Protein AF-A0A2S6FZC3-F1 (afdb_monomer_lite)

Sequence (114 aa):
MYNTEVSIAFKNADNTITKIDTNIFELKQLDKKYLDGTIIINKNKKFLCISMKCPFCNKLHSYNYKLKEVLCKDLIIGGCKNSGNFILLIGKKEMVYSIIKERRHINNQIYSTI

Radius of gyration: 14.35 Å; chains: 1; bounding box: 33×35×38 Å

Organism: NCBI:txid1121295

Foldseek 3Di:
DQDQWKKKWFADLVRDIDIDIDGVVCVQVCCVPPFCWGWDQDPVQQKIKTWGQASPPRDIDIDIDRVCCLRVDQKDFDADPVPRHTGMIMHHPVVVVVVVVVVVVVVCVVVVVD

Structure (mmCIF, N/CA/C/O backbone):
data_AF-A0A2S6FZC3-F1
#
_entry.id   AF-A0A2S6FZC3-F1
#
loop_
_atom_site.group_PDB
_atom_site.id
_atom_site.type_symbol
_atom_site.label_atom_id
_atom_site.label_alt_id
_atom_site.label_comp_id
_atom_site.label_asym_id
_atom_site.label_entity_id
_atom_site.label_seq_id
_atom_site.pdbx_PDB_ins_code
_atom_site.Cartn_x
_atom_site.Cartn_y
_atom_site.Cartn_z
_atom_site.occupancy
_atom_site.B_iso_or_equiv
_atom_site.auth_seq_id
_atom_site.auth_comp_id
_atom_site.auth_asym_id
_atom_site.auth_atom_id
_atom_site.pdbx_PDB_model_num
ATOM 1 N N . MET A 1 1 ? -19.109 -1.306 13.378 1.00 50.56 1 MET A N 1
ATOM 2 C CA . MET A 1 1 ? -17.656 -1.480 13.615 1.00 50.56 1 MET A CA 1
ATOM 3 C C . MET A 1 1 ? -16.946 -1.361 12.273 1.00 50.56 1 MET A C 1
ATOM 5 O O . MET A 1 1 ? -17.428 -1.961 11.324 1.00 50.56 1 MET A O 1
ATOM 9 N N . TYR A 1 2 ? -15.879 -0.566 12.154 1.00 65.94 2 TYR A N 1
ATOM 10 C CA . TYR A 1 2 ? -15.069 -0.541 10.926 1.00 65.94 2 TYR A CA 1
ATOM 11 C C . TYR A 1 2 ? -14.063 -1.694 10.980 1.00 65.94 2 TYR A C 1
ATOM 13 O O . TYR A 1 2 ? -13.345 -1.799 11.975 1.00 65.94 2 TYR A O 1
ATOM 21 N N . ASN A 1 3 ? -14.008 -2.543 9.945 1.00 81.31 3 ASN A N 1
ATOM 22 C CA . ASN A 1 3 ? -12.919 -3.511 9.835 1.00 81.31 3 ASN A CA 1
ATOM 23 C C . ASN A 1 3 ? -11.613 -2.738 9.598 1.00 81.31 3 ASN A C 1
ATOM 25 O O . ASN A 1 3 ? -11.565 -1.866 8.734 1.00 81.31 3 ASN A O 1
ATOM 29 N N . THR A 1 4 ? -10.598 -3.009 10.413 1.00 89.50 4 THR A N 1
ATOM 30 C CA . THR A 1 4 ? -9.278 -2.359 10.357 1.00 89.50 4 THR A CA 1
ATOM 31 C C . THR A 1 4 ? -8.168 -3.325 9.960 1.00 89.50 4 THR A C 1
ATOM 33 O O . THR A 1 4 ? -7.006 -2.922 9.890 1.00 89.50 4 THR A O 1
ATOM 36 N N . GLU A 1 5 ? -8.526 -4.578 9.683 1.00 93.62 5 GLU A N 1
ATOM 37 C CA . GLU A 1 5 ? -7.653 -5.559 9.060 1.00 93.62 5 GLU A CA 1
ATOM 38 C C . GLU A 1 5 ? -7.349 -5.136 7.626 1.00 93.62 5 GLU A C 1
ATOM 40 O O . GLU A 1 5 ? -8.238 -4.772 6.853 1.00 93.62 5 GLU A O 1
ATOM 45 N N . VAL A 1 6 ? -6.072 -5.188 7.274 1.00 94.25 6 VAL A N 1
ATOM 46 C CA . VAL A 1 6 ? -5.580 -4.890 5.937 1.00 94.25 6 VAL A CA 1
ATOM 47 C C . VAL A 1 6 ? -4.508 -5.905 5.572 1.00 94.25 6 VAL A C 1
ATOM 49 O O . VAL A 1 6 ? -3.731 -6.363 6.412 1.00 94.25 6 VAL A O 1
ATOM 52 N N . SER A 1 7 ? -4.431 -6.230 4.292 1.00 95.19 7 SER A N 1
ATOM 53 C CA . SER A 1 7 ? -3.257 -6.864 3.714 1.00 95.19 7 SER A CA 1
ATOM 54 C C . SER A 1 7 ? -2.474 -5.804 2.955 1.00 95.19 7 SER A C 1
ATOM 56 O O . SER A 1 7 ? -3.053 -4.997 2.224 1.00 95.19 7 SER A O 1
ATOM 58 N N . ILE A 1 8 ? -1.162 -5.787 3.149 1.00 94.12 8 ILE A N 1
ATOM 59 C CA . ILE A 1 8 ? -0.228 -4.956 2.397 1.00 94.12 8 ILE A CA 1
ATOM 60 C C . ILE A 1 8 ? 0.742 -5.876 1.668 1.00 94.12 8 ILE A C 1
ATOM 62 O O . ILE A 1 8 ? 1.237 -6.853 2.233 1.00 94.12 8 ILE A O 1
ATOM 66 N N . ALA A 1 9 ? 1.019 -5.573 0.408 1.00 93.62 9 ALA A N 1
ATOM 67 C CA . ALA A 1 9 ? 2.058 -6.248 -0.343 1.00 93.62 9 ALA A CA 1
ATOM 68 C C . ALA A 1 9 ? 2.911 -5.244 -1.096 1.00 93.62 9 ALA A C 1
ATOM 70 O O . ALA A 1 9 ? 2.405 -4.248 -1.607 1.00 93.62 9 ALA A O 1
ATOM 71 N N . PHE A 1 10 ? 4.203 -5.508 -1.188 1.00 91.38 10 PHE A N 1
ATOM 72 C CA . PHE A 1 10 ? 5.119 -4.660 -1.930 1.00 91.38 10 PHE A CA 1
ATOM 73 C C . PHE A 1 10 ? 6.185 -5.489 -2.618 1.00 91.38 10 PHE A C 1
ATOM 75 O O . PHE A 1 10 ? 6.500 -6.611 -2.213 1.00 91.38 10 PHE A O 1
ATOM 82 N N . LYS A 1 11 ? 6.699 -4.927 -3.707 1.00 88.88 11 LYS A N 1
ATOM 83 C CA . LYS A 1 11 ? 7.721 -5.568 -4.516 1.00 88.88 11 LYS A CA 1
ATOM 84 C C . LYS A 1 11 ? 9.107 -5.187 -4.008 1.00 88.88 11 LYS A C 1
ATOM 86 O O . LYS A 1 11 ? 9.399 -4.003 -3.837 1.00 88.88 11 LYS A O 1
ATOM 91 N N . ASN A 1 12 ? 9.932 -6.198 -3.780 1.00 85.44 12 ASN A N 1
ATOM 92 C CA . ASN A 1 12 ? 11.305 -6.058 -3.319 1.00 85.44 12 ASN A CA 1
ATOM 93 C C . ASN A 1 12 ? 12.255 -5.830 -4.507 1.00 85.44 12 ASN A C 1
ATOM 95 O O . ASN A 1 12 ? 11.881 -6.003 -5.671 1.00 85.44 12 ASN A O 1
ATOM 99 N N . ALA A 1 13 ? 13.501 -5.453 -4.211 1.00 82.19 13 ALA A N 1
ATOM 100 C CA . ALA A 1 13 ? 14.536 -5.235 -5.224 1.00 82.19 13 ALA A CA 1
ATOM 101 C C . ALA A 1 13 ? 14.891 -6.507 -6.020 1.00 82.19 13 ALA A C 1
ATOM 103 O O . ALA A 1 13 ? 15.224 -6.418 -7.196 1.00 82.19 13 ALA A O 1
ATOM 104 N N . ASP A 1 14 ? 14.755 -7.686 -5.412 1.00 83.12 14 ASP A N 1
ATOM 105 C CA . ASP A 1 14 ? 14.966 -9.001 -6.037 1.00 83.12 14 ASP A CA 1
ATOM 106 C C . ASP A 1 14 ? 13.750 -9.495 -6.852 1.00 83.12 14 ASP A C 1
ATOM 108 O O . ASP A 1 14 ? 13.656 -10.671 -7.199 1.00 83.12 14 ASP A O 1
ATOM 112 N N . ASN A 1 15 ? 12.792 -8.607 -7.146 1.00 76.06 15 ASN A N 1
ATOM 113 C CA . ASN A 1 15 ? 11.514 -8.900 -7.799 1.00 76.06 15 ASN A CA 1
ATOM 114 C C . ASN A 1 15 ? 10.557 -9.829 -7.029 1.00 76.06 15 ASN A C 1
ATOM 116 O O . ASN A 1 15 ? 9.456 -10.087 -7.536 1.00 76.06 15 ASN A O 1
ATOM 120 N N . THR A 1 16 ? 10.893 -10.275 -5.817 1.00 86.50 16 THR A N 1
ATOM 121 C CA . THR A 1 16 ? 9.951 -11.008 -4.964 1.00 86.50 16 THR A CA 1
ATOM 122 C C . THR A 1 16 ? 8.881 -10.072 -4.398 1.00 86.50 16 THR A C 1
ATOM 124 O O . THR A 1 16 ? 8.999 -8.843 -4.433 1.00 86.50 16 THR A O 1
ATOM 127 N N . ILE A 1 17 ? 7.782 -10.653 -3.911 1.00 89.69 17 ILE A N 1
ATOM 128 C CA . ILE A 1 17 ? 6.682 -9.906 -3.297 1.00 89.69 17 ILE A CA 1
ATOM 129 C C . ILE A 1 17 ? 6.593 -10.308 -1.831 1.00 89.69 17 ILE A C 1
ATOM 131 O O . ILE A 1 17 ? 6.304 -11.464 -1.518 1.00 89.69 17 ILE A O 1
ATOM 135 N N . THR A 1 18 ? 6.769 -9.336 -0.943 1.00 90.75 18 THR A N 1
ATOM 136 C CA . THR A 1 18 ? 6.461 -9.495 0.480 1.00 90.75 18 THR A CA 1
ATOM 137 C C . THR A 1 18 ? 4.991 -9.160 0.694 1.00 90.75 18 THR A C 1
ATOM 139 O O . THR A 1 18 ? 4.542 -8.094 0.276 1.00 90.75 18 THR A O 1
ATOM 142 N N . LYS A 1 19 ? 4.236 -10.050 1.349 1.00 92.88 19 LYS A N 1
ATOM 143 C CA . LYS A 1 19 ? 2.831 -9.837 1.738 1.00 92.88 19 LYS A CA 1
ATOM 144 C C . LYS A 1 19 ? 2.686 -9.979 3.246 1.00 92.88 19 LYS A C 1
ATOM 146 O O . LYS A 1 19 ? 3.180 -10.948 3.818 1.00 92.88 19 LYS A O 1
ATOM 151 N N . ILE A 1 20 ? 1.975 -9.049 3.869 1.00 93.56 20 ILE A N 1
ATOM 152 C CA . ILE A 1 20 ? 1.783 -8.985 5.318 1.00 93.56 20 ILE A CA 1
ATOM 153 C C . ILE A 1 20 ? 0.305 -8.710 5.597 1.00 93.56 20 ILE A C 1
ATOM 155 O O . ILE A 1 20 ? -0.264 -7.767 5.051 1.00 93.56 20 ILE A O 1
ATOM 159 N N . ASP A 1 21 ? -0.307 -9.537 6.442 1.00 94.12 21 ASP A N 1
ATOM 160 C CA . ASP A 1 21 ? -1.670 -9.335 6.943 1.00 94.12 21 ASP A CA 1
ATOM 161 C C . ASP A 1 21 ? -1.564 -8.747 8.356 1.00 94.12 21 ASP A C 1
ATOM 163 O O . ASP A 1 21 ? -0.838 -9.288 9.190 1.00 94.12 21 ASP A O 1
ATOM 167 N N . THR A 1 22 ? -2.213 -7.613 8.615 1.00 92.94 22 THR A N 1
ATOM 168 C CA . THR A 1 22 ? -2.072 -6.875 9.882 1.00 92.94 22 THR A CA 1
ATOM 169 C C . THR A 1 22 ? -3.225 -5.885 10.078 1.00 92.94 22 THR A C 1
ATOM 171 O O . THR A 1 22 ? -4.152 -5.813 9.271 1.00 92.94 22 THR A O 1
ATOM 174 N N . ASN A 1 23 ? -3.185 -5.097 11.148 1.00 91.56 23 ASN A N 1
ATOM 175 C CA . ASN A 1 23 ? -4.060 -3.951 11.328 1.00 91.56 23 ASN A CA 1
ATOM 176 C C . ASN A 1 23 ? -3.481 -2.693 10.655 1.00 91.56 23 ASN A C 1
ATOM 178 O O . ASN A 1 23 ? -2.275 -2.445 10.716 1.00 91.56 23 ASN A O 1
ATOM 182 N N . ILE A 1 24 ? -4.332 -1.822 10.099 1.00 90.62 24 ILE A N 1
ATOM 183 C CA . ILE A 1 24 ? -3.886 -0.555 9.495 1.00 90.62 24 ILE A CA 1
ATOM 184 C C . ILE A 1 24 ? -2.994 0.272 10.435 1.00 90.62 24 ILE A C 1
ATOM 186 O O . ILE A 1 24 ? -2.051 0.908 9.977 1.00 90.62 24 ILE A O 1
ATOM 190 N N . PHE A 1 25 ? -3.247 0.255 11.747 1.00 89.19 25 PHE A N 1
ATOM 191 C CA . PHE A 1 25 ? -2.486 1.026 12.735 1.00 89.19 25 PHE A CA 1
ATOM 192 C C . PHE A 1 25 ? -1.143 0.393 13.115 1.00 89.19 25 PHE A C 1
ATOM 194 O O . PHE A 1 25 ? -0.303 1.068 13.719 1.00 89.19 25 PHE A O 1
ATOM 201 N N . GLU A 1 26 ? -0.932 -0.870 12.760 1.00 89.69 26 GLU A N 1
ATOM 202 C CA . GLU A 1 26 ? 0.312 -1.609 12.973 1.00 89.69 26 GLU A CA 1
ATOM 203 C C . GLU A 1 26 ? 1.275 -1.486 11.788 1.00 89.69 26 GLU A C 1
ATOM 205 O O . GLU A 1 26 ? 2.468 -1.718 11.963 1.00 89.69 26 GLU A O 1
ATOM 210 N N . LEU A 1 27 ? 0.817 -1.001 10.625 1.00 88.12 27 LEU A N 1
ATOM 211 C CA . LEU A 1 27 ? 1.670 -0.791 9.444 1.00 88.12 27 LEU A CA 1
ATOM 212 C C . LEU A 1 27 ? 2.900 0.086 9.730 1.00 88.12 27 LEU A C 1
ATOM 214 O O . LEU A 1 27 ? 3.942 -0.097 9.109 1.00 88.12 27 LEU A O 1
ATOM 218 N N . LYS A 1 28 ? 2.813 1.011 10.696 1.00 86.38 28 LYS A N 1
ATOM 219 C CA . LYS A 1 28 ? 3.948 1.846 11.133 1.00 86.38 28 LYS A CA 1
ATOM 220 C C . LYS A 1 28 ? 5.131 1.053 11.705 1.00 86.38 28 LYS A C 1
ATOM 222 O O . LYS A 1 28 ? 6.146 1.658 11.993 1.00 86.38 28 LYS A O 1
ATOM 227 N N . GLN A 1 29 ? 4.964 -0.241 11.983 1.00 84.56 29 GLN A N 1
ATOM 228 C CA . GLN A 1 29 ? 6.019 -1.119 12.497 1.00 84.56 29 GLN A CA 1
ATOM 229 C C . GLN A 1 29 ? 6.778 -1.833 11.364 1.00 84.56 29 GLN A C 1
ATOM 231 O O . GLN A 1 29 ? 7.791 -2.484 11.615 1.00 84.56 29 GLN A O 1
ATOM 236 N N . LEU A 1 30 ? 6.280 -1.756 10.122 1.00 82.00 30 LEU A N 1
ATOM 237 C CA . LEU A 1 30 ? 6.850 -2.464 8.970 1.00 82.00 30 LEU A CA 1
ATOM 238 C C . LEU A 1 30 ? 8.027 -1.721 8.330 1.00 82.00 30 LEU A C 1
ATOM 240 O O . LEU A 1 30 ? 8.843 -2.349 7.654 1.00 82.00 30 LEU A O 1
ATOM 244 N N . ASP A 1 31 ? 8.121 -0.409 8.557 1.00 70.88 31 ASP A N 1
ATOM 245 C CA . ASP A 1 31 ? 9.184 0.461 8.048 1.00 70.88 31 ASP A CA 1
ATOM 246 C C . ASP A 1 31 ? 10.580 -0.029 8.456 1.00 70.88 31 ASP A C 1
ATOM 248 O O . ASP A 1 31 ? 11.486 -0.059 7.637 1.00 70.88 31 ASP A O 1
ATOM 252 N N . LYS A 1 32 ? 10.746 -0.509 9.690 1.00 65.75 32 LYS A N 1
ATOM 253 C CA . LYS A 1 32 ? 12.043 -0.978 10.202 1.00 65.75 32 LYS A CA 1
ATOM 254 C C . LYS A 1 32 ? 12.437 -2.381 9.753 1.00 65.75 32 LYS A C 1
ATOM 256 O O . LYS A 1 32 ? 13.594 -2.754 9.920 1.00 65.75 32 LYS A O 1
ATOM 261 N N . LYS A 1 33 ? 11.484 -3.185 9.275 1.00 68.88 33 LYS A N 1
ATOM 262 C CA . LYS A 1 33 ? 11.691 -4.629 9.085 1.00 68.88 33 LYS A CA 1
ATOM 263 C C . LYS A 1 33 ? 11.685 -5.068 7.627 1.00 68.88 33 LYS A C 1
ATOM 265 O O . LYS A 1 33 ? 12.343 -6.052 7.309 1.00 68.88 33 LYS A O 1
ATOM 270 N N . TYR A 1 34 ? 10.943 -4.383 6.760 1.00 69.69 34 TYR A N 1
ATOM 271 C CA . TYR A 1 34 ? 10.707 -4.899 5.410 1.00 69.69 34 TYR A CA 1
ATOM 272 C C . TYR A 1 34 ? 10.751 -3.864 4.289 1.00 69.69 34 TYR A C 1
ATOM 274 O O . TYR A 1 34 ? 10.806 -4.248 3.125 1.00 69.69 34 TYR A O 1
ATOM 282 N N . LEU A 1 35 ? 10.684 -2.574 4.606 1.00 69.38 35 LEU A N 1
ATOM 283 C CA . LEU A 1 35 ? 10.618 -1.521 3.602 1.00 69.38 35 LEU A CA 1
ATOM 284 C C . LEU A 1 35 ? 11.888 -0.684 3.668 1.00 69.38 35 LEU A C 1
ATOM 286 O O . LEU A 1 35 ? 12.161 -0.073 4.693 1.00 69.38 35 LEU A O 1
ATOM 290 N N . ASP A 1 36 ? 12.598 -0.564 2.546 1.00 80.19 36 ASP A N 1
ATOM 291 C CA . ASP A 1 36 ? 13.570 0.518 2.335 1.00 80.19 36 ASP A CA 1
ATOM 292 C C . ASP A 1 36 ? 12.808 1.847 2.190 1.00 80.19 36 ASP A C 1
ATOM 294 O O . ASP A 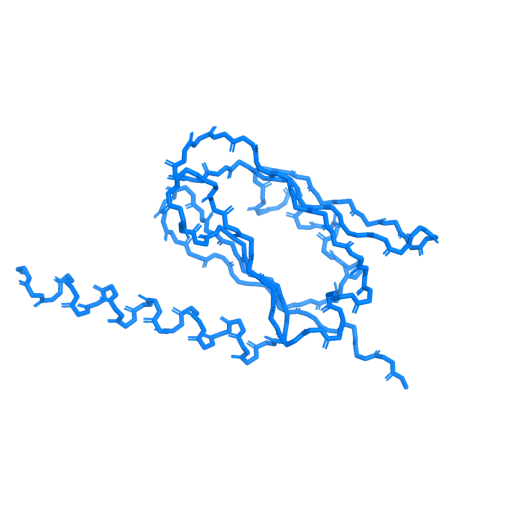1 36 ? 12.633 2.399 1.095 1.00 80.19 36 ASP A O 1
ATOM 298 N N . GLY A 1 37 ? 12.230 2.312 3.295 1.00 83.44 37 GLY A N 1
ATOM 299 C CA . GLY A 1 37 ? 11.208 3.341 3.283 1.00 83.44 37 GLY A CA 1
ATOM 300 C C . GLY A 1 37 ? 10.709 3.756 4.661 1.00 83.44 37 GLY A C 1
ATOM 301 O O . GLY A 1 37 ? 11.314 3.499 5.696 1.00 83.44 37 GLY A O 1
ATOM 302 N N . THR A 1 38 ? 9.585 4.462 4.668 1.00 88.44 38 THR A N 1
ATOM 303 C CA . THR A 1 38 ? 8.958 5.019 5.864 1.00 88.44 38 THR A CA 1
ATOM 304 C C . THR A 1 38 ? 7.445 4.928 5.739 1.00 88.44 38 THR A C 1
ATOM 306 O O . THR A 1 38 ? 6.870 5.305 4.715 1.00 88.44 38 THR A O 1
ATOM 309 N N . ILE A 1 39 ? 6.791 4.475 6.808 1.00 89.88 39 ILE A N 1
ATOM 310 C CA . ILE A 1 39 ? 5.333 4.487 6.934 1.00 89.88 39 ILE A CA 1
ATOM 311 C C . ILE A 1 39 ? 4.947 5.457 8.044 1.00 89.88 39 ILE A C 1
ATOM 313 O O . ILE A 1 39 ? 5.323 5.287 9.200 1.00 89.88 39 ILE A O 1
ATOM 317 N N . ILE A 1 40 ? 4.141 6.458 7.700 1.00 90.06 40 ILE A N 1
ATOM 318 C CA . ILE A 1 40 ? 3.634 7.461 8.634 1.00 90.06 40 ILE A CA 1
ATOM 319 C C . ILE A 1 40 ? 2.118 7.336 8.711 1.00 90.06 40 ILE A C 1
ATOM 321 O O . ILE A 1 40 ? 1.417 7.445 7.704 1.00 90.06 40 ILE A O 1
ATOM 325 N N . ILE A 1 41 ? 1.602 7.166 9.928 1.00 90.00 41 ILE A N 1
ATOM 326 C CA . ILE A 1 41 ? 0.164 7.151 10.206 1.00 90.00 41 ILE A CA 1
ATOM 327 C C . ILE A 1 41 ? -0.160 8.259 11.189 1.00 90.00 41 ILE A C 1
ATOM 329 O O . ILE A 1 41 ? 0.347 8.276 12.310 1.00 90.00 41 ILE A O 1
ATOM 333 N N . ASN A 1 42 ? -1.074 9.145 10.801 1.00 87.75 42 ASN A N 1
ATOM 334 C CA . ASN A 1 42 ? -1.606 10.164 11.693 1.00 87.75 42 ASN A CA 1
ATOM 335 C C . ASN A 1 42 ? -3.101 9.934 11.911 1.00 87.75 42 ASN A C 1
ATOM 337 O O . ASN A 1 42 ? -3.923 10.181 11.026 1.00 87.75 42 ASN A O 1
ATOM 341 N N . LYS A 1 43 ? -3.450 9.482 13.119 1.00 82.75 43 LYS A N 1
ATOM 342 C CA . LYS A 1 43 ? -4.838 9.203 13.509 1.00 82.75 43 LYS A CA 1
ATOM 343 C C . LYS A 1 43 ? -5.697 10.473 13.536 1.00 82.75 43 LYS A C 1
ATOM 345 O O . LYS A 1 43 ? -6.822 10.445 13.047 1.00 82.75 43 LYS A O 1
ATOM 350 N N . ASN A 1 44 ? -5.147 11.591 14.016 1.00 85.12 44 ASN A N 1
ATOM 351 C CA . ASN A 1 44 ? -5.870 12.861 14.155 1.00 85.12 44 ASN A CA 1
ATOM 352 C C . ASN A 1 44 ? -6.215 13.463 12.790 1.00 85.12 44 ASN A C 1
ATOM 354 O O . ASN A 1 44 ? -7.355 13.838 12.534 1.00 85.12 44 ASN A O 1
ATOM 358 N N . LYS A 1 45 ? -5.236 13.487 11.882 1.00 86.88 45 LYS A N 1
ATOM 359 C CA . LYS A 1 45 ? -5.406 13.979 10.507 1.00 86.88 45 LYS A CA 1
ATOM 360 C C . LYS A 1 45 ? -5.970 12.918 9.549 1.00 86.88 45 LYS A C 1
ATOM 362 O O . LYS A 1 45 ? -6.157 13.203 8.371 1.00 86.88 45 LYS A O 1
ATOM 367 N N . LYS A 1 46 ? -6.239 11.704 10.044 1.00 90.19 46 LYS A N 1
ATOM 368 C CA . LYS A 1 46 ? -6.795 10.557 9.308 1.00 90.19 46 LYS A CA 1
ATOM 369 C C . LYS A 1 46 ? -6.077 10.266 7.982 1.00 90.19 46 LYS A C 1
ATOM 371 O O . LYS A 1 46 ? -6.736 9.968 6.983 1.00 90.19 46 LYS A O 1
ATOM 376 N N . PHE A 1 47 ? -4.745 10.320 7.970 1.00 93.62 47 PHE A N 1
ATOM 377 C CA . PHE A 1 47 ? -3.938 10.027 6.780 1.00 93.62 47 PHE A CA 1
ATOM 378 C C . PHE A 1 47 ? -2.923 8.903 7.015 1.00 93.62 47 PHE A C 1
ATOM 380 O O . PHE A 1 47 ? -2.445 8.694 8.135 1.00 93.62 47 PHE A O 1
ATOM 387 N N . LEU A 1 48 ? -2.590 8.225 5.920 1.00 93.38 48 LEU A N 1
ATOM 38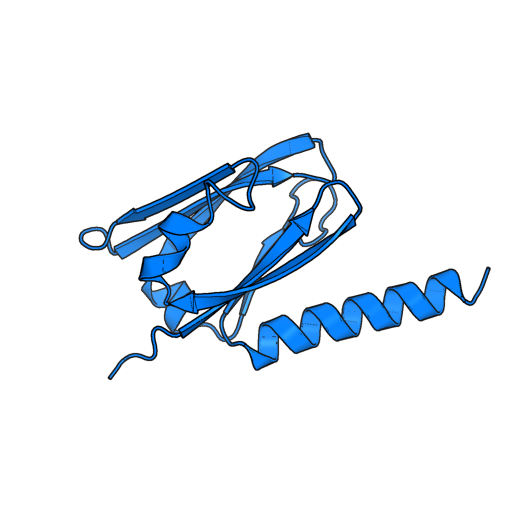8 C CA . LEU A 1 48 ? -1.514 7.255 5.775 1.00 93.38 48 LEU A CA 1
ATOM 389 C C . LEU A 1 48 ? -0.577 7.751 4.669 1.00 93.38 48 LEU A C 1
ATOM 391 O O . LEU A 1 48 ? -1.029 8.032 3.560 1.00 93.38 48 LEU A O 1
ATOM 395 N N . CYS A 1 49 ? 0.712 7.848 4.970 1.00 93.62 49 CYS A N 1
ATOM 396 C CA . CYS A 1 49 ? 1.759 8.093 3.988 1.00 93.62 49 CYS A CA 1
ATOM 397 C C . CYS A 1 49 ? 2.716 6.904 3.981 1.00 93.62 49 CYS A C 1
ATOM 399 O O . CYS A 1 49 ? 3.202 6.490 5.034 1.00 93.62 49 CYS A O 1
ATOM 401 N N . ILE A 1 50 ? 2.973 6.356 2.798 1.00 92.81 50 ILE A N 1
ATOM 402 C CA . ILE A 1 50 ? 3.929 5.273 2.580 1.00 92.81 50 ILE A CA 1
ATOM 403 C C . ILE A 1 50 ? 4.956 5.789 1.586 1.00 92.81 50 ILE A C 1
ATOM 405 O O . ILE A 1 50 ? 4.617 6.067 0.437 1.00 92.81 50 ILE A O 1
ATOM 409 N N . SER A 1 51 ? 6.199 5.926 2.027 1.00 91.50 51 SER A N 1
ATOM 410 C CA . SER A 1 51 ? 7.331 6.246 1.164 1.00 91.50 51 SER A CA 1
ATOM 411 C C . SER A 1 51 ? 8.251 5.044 1.076 1.00 91.50 51 SER A C 1
ATOM 413 O O . SER A 1 51 ? 8.571 4.456 2.099 1.00 91.50 51 SER A O 1
ATOM 415 N N . MET A 1 52 ? 8.673 4.658 -0.121 1.00 89.44 52 MET A N 1
ATOM 416 C CA . MET A 1 52 ? 9.605 3.544 -0.298 1.00 89.44 52 MET A CA 1
ATOM 417 C C . MET A 1 52 ? 10.429 3.705 -1.566 1.00 89.44 52 MET A C 1
ATOM 419 O O . MET A 1 52 ? 9.996 4.337 -2.538 1.00 89.44 52 MET A O 1
ATOM 423 N N . LYS A 1 53 ? 11.620 3.114 -1.565 1.00 88.81 53 LYS A N 1
ATOM 424 C CA . LYS A 1 53 ? 12.465 3.027 -2.750 1.00 88.81 53 LYS A CA 1
ATOM 425 C C . LYS A 1 53 ? 11.823 2.101 -3.788 1.00 88.81 53 LYS A C 1
ATOM 427 O O . LYS A 1 53 ? 11.451 0.969 -3.493 1.00 88.81 53 LYS A O 1
ATOM 432 N N . CYS A 1 54 ? 11.654 2.598 -5.009 1.00 89.81 54 CYS A N 1
ATOM 433 C CA . CYS A 1 54 ? 11.068 1.841 -6.107 1.00 89.81 54 CYS A CA 1
ATOM 434 C C . CYS A 1 54 ? 12.083 0.832 -6.675 1.00 89.81 54 CYS A C 1
ATOM 436 O O . CYS A 1 54 ? 13.149 1.265 -7.123 1.00 89.81 54 CYS A O 1
ATOM 438 N N . PRO A 1 55 ? 11.746 -0.469 -6.779 1.00 87.25 55 PRO A N 1
ATOM 439 C CA . PRO A 1 55 ? 12.648 -1.469 -7.355 1.00 87.25 55 PRO A CA 1
ATOM 440 C C . PRO A 1 55 ? 12.837 -1.318 -8.875 1.00 87.25 55 PRO A C 1
ATOM 442 O O . PRO A 1 55 ? 13.800 -1.831 -9.426 1.00 87.25 55 PRO A O 1
ATOM 445 N N . PHE A 1 56 ? 11.947 -0.600 -9.573 1.00 88.62 56 PHE A N 1
ATOM 446 C CA . PHE A 1 56 ? 11.994 -0.469 -11.036 1.00 88.62 56 PHE A CA 1
ATOM 447 C C . PHE A 1 56 ? 12.794 0.731 -11.540 1.00 88.62 56 PHE A C 1
ATOM 449 O O . PHE A 1 56 ? 13.428 0.651 -12.584 1.00 88.62 56 PHE A O 1
ATOM 456 N N . CYS A 1 57 ? 12.699 1.875 -10.861 1.00 90.94 57 CYS A N 1
ATOM 457 C CA . CYS A 1 57 ? 13.346 3.117 -11.300 1.00 90.94 57 CYS A CA 1
ATOM 458 C C . CYS A 1 57 ? 14.365 3.648 -10.292 1.00 90.94 57 CYS A C 1
ATOM 460 O O . CYS A 1 57 ? 14.944 4.707 -10.524 1.00 90.94 57 CYS A O 1
ATOM 462 N N . ASN A 1 58 ? 14.559 2.943 -9.172 1.00 88.12 58 ASN A N 1
ATOM 463 C CA . ASN A 1 58 ? 15.502 3.285 -8.109 1.00 88.12 58 ASN A CA 1
ATOM 464 C C . ASN A 1 58 ? 15.240 4.648 -7.423 1.00 88.12 58 ASN A C 1
ATOM 466 O O . ASN A 1 58 ? 16.066 5.113 -6.641 1.00 88.12 58 ASN A O 1
ATOM 470 N N . LYS A 1 59 ? 14.092 5.293 -7.690 1.00 90.88 59 LYS A N 1
ATOM 471 C CA . LYS A 1 59 ? 13.665 6.564 -7.075 1.00 90.88 59 LYS A CA 1
ATOM 472 C C . LYS A 1 59 ? 12.761 6.320 -5.867 1.00 90.88 59 LYS A C 1
ATOM 474 O O . LYS A 1 59 ? 12.076 5.302 -5.791 1.00 90.88 59 LYS A O 1
ATOM 479 N N . LEU A 1 60 ? 12.717 7.274 -4.938 1.00 91.00 60 LEU A N 1
ATOM 480 C CA . LEU A 1 60 ? 11.787 7.242 -3.807 1.00 91.00 60 LEU A CA 1
ATOM 481 C C . LEU A 1 60 ? 10.371 7.611 -4.273 1.00 91.00 60 LEU A C 1
ATOM 483 O O . LEU A 1 60 ? 10.173 8.665 -4.880 1.00 91.00 60 LEU A O 1
ATOM 487 N N . HIS A 1 61 ? 9.389 6.753 -4.001 1.00 92.44 61 HIS A N 1
ATOM 488 C CA . HIS A 1 61 ? 7.979 7.012 -4.291 1.00 92.44 61 HIS A CA 1
ATOM 489 C C . HIS A 1 61 ? 7.209 7.199 -2.991 1.00 92.44 61 HIS A C 1
ATOM 491 O O . HIS A 1 61 ? 7.344 6.384 -2.082 1.00 92.44 61 HIS A O 1
ATOM 497 N N . SER A 1 62 ? 6.373 8.237 -2.937 1.00 92.88 62 SER A N 1
ATOM 498 C CA . SER A 1 62 ? 5.506 8.532 -1.796 1.00 92.88 62 SER A CA 1
ATOM 499 C C . SER A 1 62 ? 4.040 8.442 -2.201 1.00 92.88 62 SER A C 1
ATOM 501 O O . SER A 1 62 ? 3.598 9.112 -3.138 1.00 92.88 62 SER A O 1
ATOM 503 N N . TYR A 1 63 ? 3.287 7.634 -1.465 1.00 92.69 63 TYR A N 1
ATOM 504 C CA . TYR A 1 63 ? 1.859 7.426 -1.640 1.00 92.69 63 TYR A CA 1
ATOM 505 C C . TYR A 1 63 ? 1.114 7.963 -0.424 1.00 92.69 63 TYR A C 1
ATOM 507 O O . TYR A 1 63 ? 1.370 7.543 0.703 1.00 92.69 63 TYR A O 1
ATOM 515 N N . ASN A 1 64 ? 0.191 8.893 -0.658 1.00 94.06 64 ASN A N 1
ATOM 516 C CA . ASN A 1 64 ? -0.601 9.527 0.387 1.00 94.06 64 ASN A CA 1
ATOM 517 C C . ASN A 1 64 ? -2.063 9.119 0.230 1.00 94.06 64 ASN A C 1
ATOM 519 O O . ASN A 1 64 ? -2.648 9.312 -0.835 1.00 94.06 64 ASN A O 1
ATOM 523 N N . TYR A 1 65 ? -2.650 8.594 1.299 1.00 93.00 65 TYR A N 1
ATOM 524 C CA . TYR A 1 65 ? -4.022 8.102 1.320 1.00 93.00 65 TYR A CA 1
ATOM 525 C C . TYR A 1 65 ? -4.766 8.641 2.538 1.00 93.00 65 TYR A C 1
ATOM 527 O O . TYR A 1 65 ? -4.204 8.754 3.633 1.00 93.00 65 TYR A O 1
ATOM 535 N N . LYS A 1 66 ? -6.065 8.914 2.392 1.00 93.19 66 LYS A N 1
ATOM 536 C CA . LYS A 1 66 ? -6.934 9.077 3.566 1.00 93.19 66 LYS A CA 1
ATOM 537 C C . LYS A 1 66 ? -7.170 7.698 4.180 1.00 93.19 66 LYS A C 1
ATOM 539 O O . LYS A 1 66 ? -7.461 6.752 3.454 1.00 93.19 66 LYS A O 1
ATOM 544 N N . LEU A 1 67 ? -7.144 7.574 5.509 1.00 91.31 67 LEU A N 1
ATOM 545 C CA . LEU A 1 67 ? -7.411 6.289 6.180 1.00 91.31 67 LEU A CA 1
ATOM 546 C C . LEU A 1 67 ? -8.769 5.706 5.768 1.00 91.31 67 LEU A C 1
ATOM 548 O O . LEU A 1 67 ? -8.882 4.507 5.560 1.00 91.31 67 LEU A O 1
ATOM 552 N N . LYS A 1 68 ? -9.782 6.560 5.566 1.00 90.44 68 LYS A N 1
ATOM 553 C CA . LYS A 1 68 ? -11.093 6.132 5.057 1.00 90.44 68 LYS A CA 1
ATOM 554 C C . LYS A 1 68 ? -10.990 5.440 3.695 1.00 90.44 68 LYS A C 1
ATOM 556 O O . LYS A 1 68 ? -11.698 4.474 3.466 1.00 90.44 68 LYS A O 1
ATOM 561 N N . GLU A 1 69 ? -10.133 5.913 2.793 1.00 90.56 69 GLU A N 1
ATOM 562 C CA . GLU A 1 69 ? -9.972 5.266 1.488 1.00 90.56 69 GLU A CA 1
ATOM 563 C C . GLU A 1 69 ? -9.363 3.880 1.630 1.00 90.56 69 GLU A C 1
ATOM 565 O O . GLU A 1 69 ? -9.847 2.952 1.000 1.00 90.56 69 GLU A O 1
ATOM 570 N N . VAL A 1 70 ? -8.357 3.735 2.491 1.00 90.94 70 VAL A N 1
ATOM 571 C CA . VAL A 1 70 ? -7.704 2.445 2.751 1.00 90.94 70 VAL A CA 1
ATOM 572 C C . VAL A 1 70 ? -8.670 1.442 3.381 1.00 90.94 70 VAL A C 1
ATOM 574 O O . VAL A 1 70 ? -8.623 0.266 3.051 1.00 90.94 70 VAL A O 1
ATOM 577 N N . LEU A 1 71 ? -9.559 1.907 4.261 1.00 89.19 71 LEU A N 1
ATOM 578 C CA . LEU A 1 71 ? -10.518 1.056 4.970 1.00 89.19 71 LEU A CA 1
ATOM 579 C C . LEU A 1 71 ? -11.787 0.744 4.162 1.00 89.19 71 LEU A C 1
ATOM 581 O O . LEU A 1 71 ? -12.442 -0.259 4.424 1.00 89.19 71 LEU A O 1
ATOM 585 N N . CYS A 1 72 ? -12.178 1.614 3.225 1.00 88.88 72 CYS A N 1
ATOM 586 C CA . CYS A 1 72 ? -13.412 1.447 2.451 1.00 88.88 72 CYS A CA 1
ATOM 587 C C . CYS A 1 72 ? -13.189 0.887 1.043 1.00 88.88 72 CYS A C 1
ATOM 589 O O . CYS A 1 72 ? -14.130 0.338 0.477 1.00 88.88 72 CYS A O 1
ATOM 591 N N . LYS A 1 73 ? -12.002 1.058 0.448 1.00 89.69 73 LYS A N 1
ATOM 592 C CA . LYS A 1 73 ? -11.700 0.487 -0.870 1.00 89.69 73 LYS A CA 1
ATOM 593 C C . LYS A 1 73 ? -11.291 -0.972 -0.719 1.00 89.69 73 LYS A C 1
ATOM 595 O O . LYS A 1 73 ? -10.530 -1.324 0.175 1.00 89.69 73 LYS A O 1
ATOM 600 N N . ASP A 1 74 ? -11.748 -1.796 -1.653 1.00 92.19 74 ASP A N 1
ATOM 601 C CA . ASP A 1 74 ? -11.384 -3.212 -1.709 1.00 92.19 74 ASP A CA 1
ATOM 602 C C . ASP A 1 74 ? -9.886 -3.405 -1.967 1.00 92.19 74 ASP A C 1
ATOM 604 O O . ASP A 1 74 ? -9.251 -4.288 -1.388 1.00 92.19 74 ASP A O 1
ATOM 608 N N . LEU A 1 75 ? -9.314 -2.544 -2.810 1.00 94.25 75 LEU A N 1
ATOM 609 C CA . LEU A 1 75 ? -7.907 -2.557 -3.171 1.00 94.25 75 LEU A CA 1
ATOM 610 C C . LEU A 1 75 ? -7.433 -1.157 -3.571 1.00 94.25 75 LEU A C 1
ATOM 612 O O . LEU A 1 75 ? -8.117 -0.414 -4.276 1.00 94.25 75 LEU A O 1
ATOM 616 N N . ILE A 1 76 ? -6.216 -0.828 -3.165 1.00 94.94 76 ILE A N 1
ATOM 617 C CA . ILE A 1 76 ? -5.456 0.333 -3.607 1.00 94.94 76 ILE A CA 1
ATOM 618 C C . ILE A 1 76 ? -4.136 -0.169 -4.186 1.00 94.94 76 ILE A C 1
ATOM 620 O O . ILE A 1 76 ? -3.451 -0.997 -3.583 1.00 94.94 76 ILE A O 1
ATOM 624 N N . ILE A 1 77 ? -3.770 0.367 -5.349 1.00 94.12 77 ILE A N 1
ATOM 625 C CA . ILE A 1 77 ? -2.546 0.020 -6.067 1.00 94.12 77 ILE A CA 1
ATOM 626 C C . ILE A 1 77 ? -1.653 1.261 -6.133 1.00 94.12 77 ILE A C 1
ATOM 628 O O . ILE A 1 77 ? -2.021 2.279 -6.718 1.00 94.12 77 ILE A O 1
ATOM 632 N N . GLY A 1 78 ? -0.475 1.183 -5.519 1.00 92.44 78 GLY A N 1
ATOM 633 C CA . GLY A 1 78 ? 0.599 2.163 -5.652 1.00 92.44 78 GLY A CA 1
ATOM 634 C C . GLY A 1 78 ? 1.549 1.743 -6.769 1.00 92.44 78 GLY A C 1
ATOM 635 O O . GLY A 1 78 ? 2.191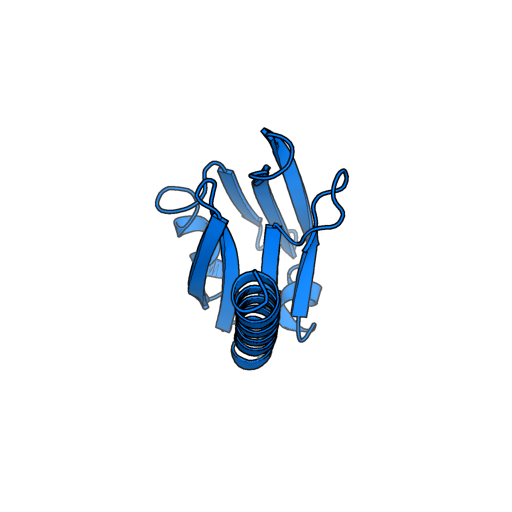 0.697 -6.683 1.00 92.44 78 GLY A O 1
ATOM 636 N N . GLY A 1 79 ? 1.619 2.540 -7.834 1.00 91.94 79 GLY A N 1
ATOM 637 C CA . GLY A 1 79 ? 2.391 2.234 -9.038 1.00 91.94 79 GLY A CA 1
ATOM 638 C C . GLY A 1 79 ? 3.681 3.034 -9.194 1.00 91.94 79 GLY A C 1
ATOM 639 O O . GLY A 1 79 ? 3.852 4.129 -8.654 1.00 91.94 79 GLY A O 1
ATOM 640 N N . CYS A 1 80 ? 4.584 2.496 -10.007 1.00 90.94 80 CYS A N 1
ATOM 641 C CA . CYS A 1 80 ? 5.742 3.210 -10.502 1.00 90.94 80 CYS A CA 1
ATOM 642 C C . CYS A 1 80 ? 5.315 4.216 -11.569 1.00 90.94 80 CYS A C 1
ATOM 644 O O . CYS A 1 80 ? 4.823 3.805 -12.616 1.00 90.94 80 CYS A O 1
ATOM 646 N N . LYS A 1 81 ? 5.568 5.515 -11.369 1.00 86.00 81 LYS A N 1
ATOM 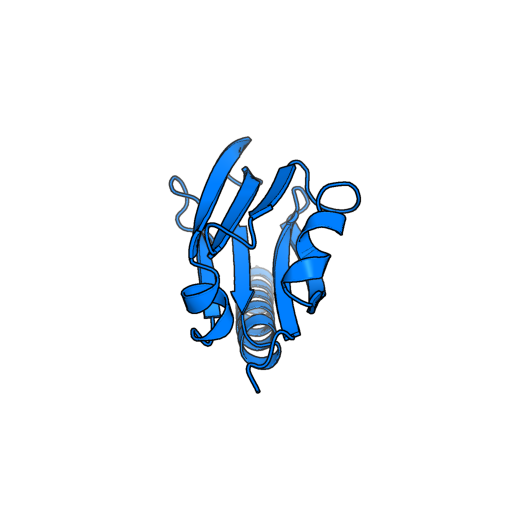647 C CA . LYS A 1 81 ? 5.256 6.533 -12.391 1.00 86.00 81 LYS A CA 1
ATOM 648 C C . LYS A 1 81 ? 6.017 6.322 -13.705 1.00 86.00 81 LYS A C 1
ATOM 650 O O . LYS A 1 81 ? 5.521 6.704 -14.753 1.00 86.00 81 LYS A O 1
ATOM 655 N N . ASN A 1 82 ? 7.206 5.721 -13.647 1.00 87.31 82 ASN A N 1
ATOM 656 C CA . ASN A 1 82 ? 8.058 5.512 -14.817 1.00 87.31 82 ASN A CA 1
ATOM 657 C C . ASN A 1 82 ? 7.707 4.246 -15.607 1.00 87.31 82 ASN A C 1
ATOM 659 O O . ASN A 1 82 ? 7.748 4.278 -16.828 1.00 87.31 82 ASN A O 1
ATOM 663 N N . SER A 1 83 ? 7.407 3.134 -14.930 1.00 86.38 83 SER A N 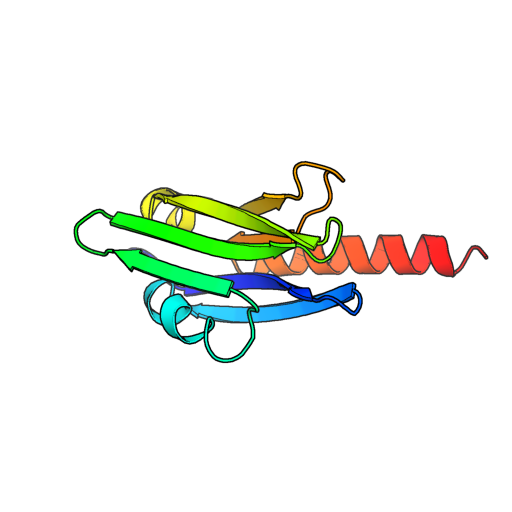1
ATOM 664 C CA . SER A 1 83 ? 7.203 1.836 -15.593 1.00 86.38 83 SER A CA 1
ATOM 665 C C . SER A 1 83 ? 5.750 1.366 -15.613 1.00 86.38 83 SER A C 1
ATOM 667 O O . SER A 1 83 ? 5.465 0.322 -16.188 1.00 86.38 83 SER A O 1
ATOM 669 N N . GLY A 1 84 ? 4.836 2.060 -14.926 1.00 84.31 84 GLY A N 1
ATOM 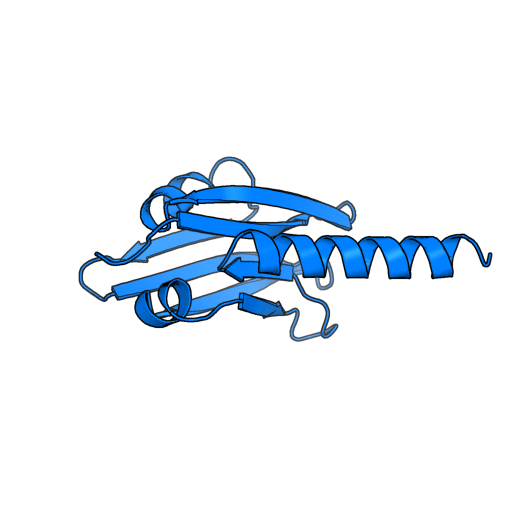670 C CA . GLY A 1 84 ? 3.438 1.643 -14.765 1.00 84.31 84 GLY A CA 1
ATOM 671 C C . GLY A 1 84 ? 3.239 0.395 -13.893 1.00 84.31 84 GLY A C 1
ATOM 672 O O . GLY A 1 84 ? 2.111 0.051 -13.548 1.00 84.31 84 GLY A O 1
ATOM 673 N N . ASN A 1 85 ? 4.316 -0.284 -13.488 1.00 87.19 85 ASN A N 1
ATOM 674 C CA . ASN A 1 85 ? 4.234 -1.484 -12.663 1.00 87.19 85 ASN A CA 1
ATOM 675 C C . ASN A 1 85 ? 3.800 -1.157 -11.235 1.00 87.19 85 ASN A C 1
ATOM 677 O O . ASN A 1 85 ? 4.247 -0.165 -10.660 1.00 87.19 85 ASN A O 1
ATOM 681 N N . PHE A 1 86 ? 2.978 -2.017 -10.630 1.00 90.38 86 PHE A N 1
ATOM 682 C CA . PHE A 1 86 ? 2.661 -1.878 -9.212 1.00 90.38 86 PHE A CA 1
ATOM 683 C C . PHE A 1 86 ? 3.921 -2.095 -8.365 1.00 90.38 86 PHE A C 1
ATOM 685 O O . PHE A 1 86 ? 4.739 -2.974 -8.638 1.00 90.38 86 PHE A O 1
ATOM 692 N N . ILE A 1 87 ? 4.057 -1.278 -7.333 1.00 91.75 87 ILE A N 1
ATOM 693 C CA . ILE A 1 87 ? 5.102 -1.372 -6.312 1.00 91.75 87 ILE A CA 1
ATOM 694 C C . ILE A 1 87 ? 4.473 -1.761 -4.977 1.00 91.75 87 ILE A C 1
ATOM 696 O O . ILE A 1 87 ? 5.092 -2.481 -4.203 1.00 91.75 87 ILE A O 1
ATOM 700 N N . LEU A 1 88 ? 3.249 -1.294 -4.732 1.00 93.06 88 LEU A N 1
ATOM 701 C CA . LEU A 1 88 ? 2.525 -1.416 -3.478 1.00 93.06 88 LEU A CA 1
ATOM 702 C C . LEU A 1 88 ? 1.075 -1.826 -3.757 1.00 93.06 88 LEU A C 1
ATOM 704 O O . LEU A 1 88 ? 0.436 -1.298 -4.665 1.00 93.06 88 LEU A O 1
ATOM 708 N N . LEU A 1 89 ? 0.547 -2.727 -2.942 1.00 94.88 89 LEU A N 1
ATOM 709 C CA . LEU A 1 89 ? -0.858 -3.101 -2.859 1.00 94.88 89 LEU A CA 1
ATOM 710 C C . LEU A 1 89 ? -1.289 -2.961 -1.402 1.00 94.88 89 LEU A C 1
ATOM 712 O O . LEU A 1 89 ? -0.562 -3.388 -0.506 1.00 94.88 89 LEU A O 1
ATOM 716 N N . ILE A 1 90 ? -2.459 -2.387 -1.159 1.00 94.75 90 ILE A N 1
ATOM 717 C CA . ILE A 1 90 ? -3.058 -2.333 0.176 1.00 94.75 90 ILE A CA 1
ATOM 718 C C . ILE A 1 90 ? -4.573 -2.469 0.067 1.00 94.75 90 ILE A C 1
ATOM 720 O O . ILE A 1 90 ? -5.188 -1.843 -0.794 1.00 94.75 90 ILE A O 1
ATOM 724 N N . GLY A 1 91 ? -5.182 -3.294 0.911 1.00 94.44 91 GLY A N 1
ATOM 725 C CA . GLY A 1 91 ? -6.632 -3.478 0.910 1.00 94.44 91 GLY A CA 1
ATOM 726 C C . GLY A 1 91 ? -7.060 -4.780 1.569 1.00 94.44 91 GLY A C 1
ATOM 727 O O . GLY A 1 91 ? -6.369 -5.302 2.446 1.00 94.44 91 GLY A O 1
ATOM 728 N N . LYS A 1 92 ? -8.203 -5.310 1.129 1.00 94.25 92 LYS A N 1
ATOM 729 C CA . LYS A 1 92 ? -8.736 -6.587 1.610 1.00 94.25 92 LYS A CA 1
ATOM 730 C C . LYS A 1 92 ? -7.816 -7.744 1.223 1.00 94.25 92 LYS A C 1
ATOM 732 O O . LYS A 1 92 ? -7.233 -7.764 0.135 1.00 94.25 92 LYS A O 1
ATOM 737 N N . LYS A 1 93 ? -7.694 -8.726 2.116 1.00 93.75 93 LYS A N 1
ATOM 738 C CA . LYS A 1 93 ? -6.755 -9.850 1.988 1.00 93.75 93 LYS A CA 1
ATOM 739 C C . LYS A 1 93 ? -6.964 -10.644 0.703 1.00 93.75 93 LYS A C 1
ATOM 741 O O . LYS A 1 93 ? -5.997 -10.937 -0.001 1.00 93.75 93 LYS A O 1
ATOM 746 N N . GLU A 1 94 ? -8.210 -10.966 0.392 1.00 93.75 94 GLU A N 1
ATOM 747 C CA . GLU A 1 94 ? -8.614 -11.704 -0.799 1.00 93.75 94 GLU A CA 1
ATOM 748 C C . GLU A 1 94 ? -8.236 -10.964 -2.089 1.00 93.75 94 GLU A C 1
ATOM 750 O O . GLU A 1 94 ? -7.700 -11.573 -3.016 1.00 93.75 94 GLU A O 1
ATOM 755 N N . MET A 1 95 ? -8.399 -9.640 -2.109 1.00 95.00 95 MET A N 1
ATOM 756 C CA . MET A 1 95 ? -8.103 -8.811 -3.278 1.00 95.00 95 MET A CA 1
ATOM 757 C C . MET A 1 95 ? -6.601 -8.694 -3.517 1.00 95.00 95 MET A C 1
ATOM 759 O O . MET A 1 95 ? -6.130 -8.891 -4.639 1.00 95.00 95 MET A O 1
ATOM 763 N N . VAL A 1 96 ? -5.830 -8.435 -2.457 1.00 95.00 96 VAL A N 1
ATOM 764 C CA . VAL A 1 96 ? -4.362 -8.391 -2.533 1.00 95.00 96 VAL A CA 1
ATOM 765 C C . VAL A 1 96 ? -3.815 -9.742 -2.996 1.00 95.00 96 VAL A C 1
ATOM 767 O O . VAL A 1 96 ? -2.972 -9.795 -3.891 1.00 95.00 96 VAL A O 1
ATOM 770 N N . TYR A 1 97 ? -4.322 -10.843 -2.437 1.00 93.62 97 TYR A N 1
ATOM 771 C CA . TYR A 1 97 ? -3.899 -12.186 -2.826 1.00 93.62 97 TYR A CA 1
ATOM 772 C C . TYR A 1 97 ? -4.225 -12.507 -4.293 1.00 93.62 97 TYR A C 1
ATOM 774 O O . TYR A 1 97 ? -3.368 -13.050 -4.994 1.00 93.62 97 TYR A O 1
ATOM 782 N N . SER A 1 98 ? -5.417 -12.139 -4.774 1.00 93.25 98 SER A N 1
ATOM 783 C CA . SER A 1 98 ? -5.830 -12.369 -6.165 1.00 93.25 98 SER A CA 1
ATOM 784 C C . SER A 1 98 ? -4.872 -11.714 -7.163 1.00 93.25 98 SER A C 1
ATOM 786 O O . SER A 1 98 ? -4.393 -12.382 -8.078 1.00 93.25 98 SER A O 1
ATOM 788 N N . ILE A 1 99 ? -4.504 -10.446 -6.942 1.00 91.75 99 ILE A N 1
ATOM 789 C CA . ILE A 1 99 ? -3.571 -9.719 -7.821 1.00 91.75 99 ILE A CA 1
ATOM 790 C C . ILE A 1 99 ? -2.178 -10.355 -7.825 1.00 91.75 99 ILE A C 1
ATOM 792 O O . ILE A 1 99 ? -1.553 -10.488 -8.880 1.00 91.75 99 ILE A O 1
ATOM 796 N N . ILE A 1 100 ? -1.678 -10.777 -6.659 1.00 90.25 100 ILE A N 1
ATOM 797 C CA . ILE A 1 100 ? -0.378 -11.458 -6.563 1.00 90.25 100 ILE A CA 1
ATOM 798 C C . ILE A 1 100 ? -0.409 -12.781 -7.339 1.00 90.25 100 ILE A C 1
ATOM 800 O O . ILE A 1 100 ? 0.534 -13.090 -8.072 1.00 90.25 100 ILE A O 1
ATOM 804 N N . LYS A 1 101 ? -1.492 -13.556 -7.204 1.00 89.44 101 LYS A N 1
ATOM 805 C CA . LYS A 1 101 ? -1.661 -14.839 -7.894 1.00 89.44 101 LYS A CA 1
ATOM 806 C C . LYS A 1 101 ? -1.749 -14.660 -9.409 1.00 89.44 101 LYS A C 1
ATOM 808 O O . LYS A 1 101 ? -1.064 -15.382 -10.131 1.00 89.44 101 LYS A O 1
ATOM 813 N N . GLU A 1 102 ? -2.528 -13.690 -9.880 1.00 86.25 102 GLU A N 1
ATOM 814 C CA . GLU A 1 102 ? -2.654 -13.361 -11.305 1.00 86.25 102 GLU A CA 1
ATOM 815 C C . GLU A 1 102 ? -1.291 -13.000 -11.910 1.00 86.25 102 GLU A C 1
ATOM 817 O O . GLU A 1 102 ? -0.872 -13.581 -12.911 1.00 86.25 102 GLU A O 1
ATOM 822 N N . ARG A 1 103 ? -0.529 -12.128 -11.240 1.00 77.50 103 ARG A N 1
ATOM 823 C CA . ARG A 1 103 ? 0.828 -11.747 -11.665 1.00 77.50 103 ARG A CA 1
ATOM 824 C C . ARG A 1 103 ? 1.779 -12.937 -11.716 1.00 77.50 103 ARG A C 1
ATOM 826 O O . ARG A 1 103 ? 2.555 -13.047 -12.661 1.00 77.50 103 ARG A O 1
ATOM 833 N N . ARG A 1 104 ? 1.726 -13.831 -10.725 1.00 76.81 104 ARG A N 1
ATOM 834 C CA . ARG A 1 104 ? 2.541 -15.054 -10.720 1.00 76.81 104 ARG A CA 1
ATOM 835 C C . ARG A 1 104 ? 2.173 -15.977 -11.880 1.00 76.81 104 ARG A C 1
ATOM 837 O O . ARG A 1 104 ? 3.063 -16.546 -12.498 1.00 76.81 104 ARG A O 1
ATOM 844 N N . HIS A 1 105 ? 0.885 -16.099 -12.185 1.00 69.88 105 HIS A N 1
ATOM 845 C CA . HIS A 1 105 ? 0.403 -16.907 -13.299 1.00 69.88 105 HIS A CA 1
ATOM 846 C C . HIS A 1 105 ? 0.857 -16.348 -14.655 1.00 69.88 105 HIS A C 1
ATOM 848 O O . HIS A 1 105 ? 1.360 -17.106 -15.478 1.00 69.88 105 HIS A O 1
ATOM 854 N N . ILE A 1 106 ? 0.758 -15.028 -14.856 1.00 66.69 106 ILE A N 1
ATOM 855 C CA . ILE A 1 106 ? 1.268 -14.349 -16.060 1.00 66.69 106 ILE A CA 1
ATOM 856 C C . ILE A 1 106 ? 2.778 -14.566 -16.196 1.00 66.69 106 ILE A C 1
ATOM 858 O O . ILE A 1 106 ? 3.255 -14.925 -17.268 1.00 66.69 106 ILE A O 1
ATOM 862 N N . ASN A 1 107 ? 3.529 -14.395 -15.104 1.00 61.50 107 ASN A N 1
ATOM 863 C CA . ASN A 1 107 ? 4.973 -14.601 -15.116 1.00 61.50 107 ASN A CA 1
ATOM 864 C C . ASN A 1 107 ? 5.316 -16.051 -15.482 1.00 61.50 107 ASN A C 1
ATOM 866 O O . ASN A 1 107 ? 6.108 -16.281 -16.384 1.00 61.50 107 ASN A O 1
ATOM 870 N N . ASN A 1 108 ? 4.671 -17.031 -14.849 1.00 62.09 108 ASN A N 1
ATOM 871 C CA . ASN A 1 108 ? 4.892 -18.435 -15.180 1.00 62.09 108 ASN A CA 1
ATOM 872 C C . ASN A 1 108 ? 4.567 -18.734 -16.650 1.00 62.09 108 ASN A C 1
ATOM 874 O O . ASN A 1 108 ? 5.353 -19.404 -17.293 1.00 62.09 108 ASN A O 1
ATOM 878 N N . GLN A 1 109 ? 3.481 -18.202 -17.217 1.00 61.97 109 GLN A N 1
ATOM 879 C CA . GLN A 1 109 ? 3.171 -18.430 -18.634 1.00 61.97 109 GLN A CA 1
ATOM 880 C C . GLN A 1 109 ? 4.210 -17.823 -19.583 1.00 61.97 109 GLN A C 1
ATOM 882 O O . GLN A 1 109 ? 4.635 -18.492 -20.519 1.00 61.97 109 GLN A O 1
ATOM 887 N N . ILE A 1 110 ? 4.657 -16.588 -19.336 1.00 60.06 110 ILE A N 1
ATOM 888 C CA . ILE A 1 110 ? 5.668 -15.935 -20.183 1.00 60.06 110 ILE A CA 1
ATOM 889 C C . ILE A 1 110 ? 7.000 -16.686 -20.096 1.00 60.06 110 ILE A C 1
ATOM 891 O O . ILE A 1 110 ? 7.591 -16.993 -21.123 1.00 60.06 110 ILE A O 1
ATOM 895 N N . TYR A 1 111 ? 7.450 -17.027 -18.886 1.00 54.62 111 TYR A N 1
ATOM 896 C CA . TYR A 1 111 ? 8.731 -17.708 -18.673 1.00 54.62 111 TYR A CA 1
ATOM 897 C C . TYR A 1 111 ? 8.694 -19.220 -18.955 1.00 54.62 111 TYR A C 1
ATOM 899 O O . TYR A 1 111 ? 9.751 -19.823 -19.073 1.00 54.62 111 TYR A O 1
ATOM 907 N N . SER A 1 112 ? 7.516 -19.839 -19.078 1.00 51.88 112 SER A N 1
ATOM 908 C CA . SER A 1 112 ? 7.360 -21.212 -19.589 1.00 51.88 112 SER A CA 1
ATOM 909 C C . SER A 1 112 ? 7.234 -21.279 -21.114 1.00 51.88 112 SER A C 1
ATOM 911 O O . SER A 1 112 ? 7.148 -22.375 -21.657 1.00 51.88 112 SER A O 1
ATOM 913 N N . THR A 1 113 ? 7.207 -20.131 -21.797 1.00 44.69 113 THR A N 1
ATOM 914 C CA . THR A 1 113 ? 7.162 -20.041 -23.269 1.00 44.69 113 THR A CA 1
ATOM 915 C C . THR A 1 113 ? 8.530 -19.651 -23.860 1.00 44.69 113 THR A C 1
ATOM 917 O O . THR A 1 113 ? 8.610 -19.271 -25.025 1.00 44.69 113 THR A O 1
ATOM 920 N N . ILE A 1 114 ? 9.608 -19.726 -23.067 1.00 40.72 114 ILE A N 1
ATOM 921 C CA . ILE A 1 114 ? 10.997 -19.498 -23.503 1.00 40.72 114 ILE A CA 1
ATOM 922 C C . ILE A 1 114 ? 11.748 -20.824 -23.464 1.00 40.72 114 ILE A C 1
ATOM 924 O O . ILE A 1 114 ? 11.612 -21.526 -22.436 1.00 40.72 114 ILE A O 1
#

pLDDT: mean 85.54, std 11.56, range [40.72, 95.19]

Secondary structure (DSSP, 8-state):
----EEEEEEE-TTS-EEEEEEETTTGGGSTTTT-SEEEEEETTTTEEEEEEE-TTT-SEEEEEEEHHHHHHSSEEEEE-TTT--EEEEEE-HHHHHHHHHHHHHHHHHHHT--